Protein AF-A0A0R0LZE2-F1 (afdb_monomer)

Foldseek 3Di:
DDPPPQDQWKAAQFQQATDGDDPCVVDPCPPAADPVLGPFPRIGPAFAAKDAAPDDDDPVCVQSVNDDGHMGTQADPDDGDPVSVVSSVVVVDDGDGRHDRDDD

Nearest PDB structures (foldseek):
  7xn7-assembly1_V  TM=7.816E-01  e=4.564E-05  Komagataella phaffii
  6ir9-assembly1_V  TM=7.501E-01  e=5.217E-05  Komagataella phaffii GS115
  8jh2-assembly1_V  TM=7.516E-01  e=1.521E-04  Komagataella phaffii
  6gml-assembly1_Y  TM=7.163E-01  e=1.521E-04  Homo sapiens
  6ted-assembly1_Y  TM=7.382E-01  e=2.271E-04  Homo sapiens

Secondary structure (DSSP, 8-state):
-------SEEEETTT-BEEE--GGGGSS------SSSTT---EES-EE--EEESSSS-HHHHHTT--SSEEE-SEE-S---HHHHHHHHHTT------SS----

Solvent-accessible surface area (backbone atoms only — not comparable to full-atom values): 6528 Å² total; per-residue (Å²): 133,81,84,78,75,76,68,66,42,30,28,30,51,74,74,25,43,49,41,72,68,52,79,51,75,78,45,102,60,70,81,75,38,36,95,84,50,72,76,29,73,43,62,33,76,49,61,43,68,78,44,77,36,87,68,87,88,52,68,67,37,61,76,67,72,50,91,67,74,46,44,29,42,66,26,36,60,80,76,58,51,69,68,46,50,49,53,42,40,76,72,71,47,80,88,54,85,34,66,54,75,89,78,133

Mean predicted aligned error: 6.23 Å

Structure (mmCIF, N/CA/C/O backbone):
data_AF-A0A0R0LZE2-F1
#
_entry.id   AF-A0A0R0LZE2-F1
#
loop_
_atom_site.group_PDB
_atom_site.id
_atom_site.type_symbol
_atom_site.label_atom_id
_atom_site.label_alt_id
_atom_site.label_comp_id
_atom_site.label_asym_id
_atom_site.label_entity_id
_atom_site.label_seq_id
_atom_site.pdbx_PDB_ins_code
_atom_site.Cartn_x
_atom_site.Cartn_y
_atom_site.Cartn_z
_atom_site.occupancy
_atom_site.B_iso_or_equiv
_atom_site.auth_seq_id
_atom_site.auth_comp_id
_atom_site.auth_asym_id
_atom_site.auth_atom_id
_atom_site.pdbx_PDB_model_num
ATOM 1 N N . MET A 1 1 ? 9.628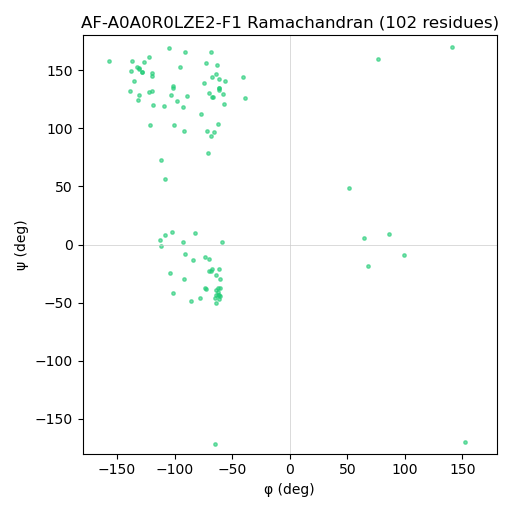 -17.037 -24.204 1.00 37.97 1 MET A N 1
ATOM 2 C CA . MET A 1 1 ? 9.085 -15.682 -23.967 1.00 37.97 1 MET A CA 1
ATOM 3 C C . MET A 1 1 ? 7.934 -15.820 -22.986 1.00 37.97 1 MET A C 1
ATOM 5 O O . MET A 1 1 ? 6.929 -16.413 -23.356 1.00 37.97 1 MET A O 1
ATOM 9 N N . SER A 1 2 ? 8.098 -15.416 -21.721 1.00 43.84 2 SER A N 1
ATOM 10 C CA . SER A 1 2 ? 6.969 -15.453 -20.786 1.00 43.84 2 SER A CA 1
ATOM 11 C C . SER A 1 2 ? 5.970 -14.372 -21.198 1.00 43.84 2 SER A C 1
ATOM 13 O O . SER A 1 2 ? 6.345 -13.232 -21.470 1.00 43.84 2 SER A O 1
ATOM 15 N N . ASN A 1 3 ? 4.696 -14.742 -21.309 1.00 43.78 3 ASN A N 1
ATOM 16 C CA . ASN A 1 3 ? 3.620 -13.777 -21.485 1.00 43.78 3 ASN A CA 1
ATOM 17 C C . ASN A 1 3 ? 3.548 -12.937 -20.206 1.00 43.78 3 ASN A C 1
ATOM 19 O O . ASN A 1 3 ? 2.963 -13.367 -19.212 1.00 43.78 3 ASN A O 1
ATOM 23 N N . ILE A 1 4 ? 4.170 -11.756 -2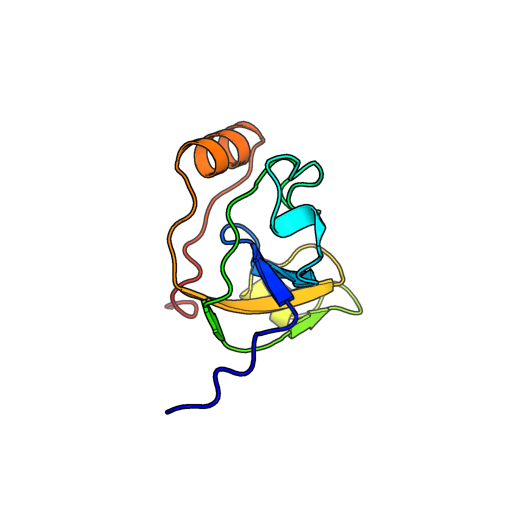0.208 1.00 55.44 4 ILE A N 1
ATOM 24 C CA . ILE A 1 4 ? 3.995 -10.779 -19.135 1.00 55.44 4 ILE A CA 1
ATOM 25 C C . ILE A 1 4 ? 2.559 -10.275 -19.254 1.00 55.44 4 ILE A C 1
ATOM 27 O O . ILE A 1 4 ? 2.256 -9.358 -20.018 1.00 55.44 4 ILE A O 1
ATOM 31 N N . VAL A 1 5 ? 1.650 -10.903 -18.512 1.00 56.03 5 VAL A N 1
ATOM 32 C CA . VAL A 1 5 ? 0.319 -10.351 -18.284 1.00 56.03 5 VAL A CA 1
ATOM 33 C C . VAL A 1 5 ? 0.533 -9.036 -17.544 1.00 56.03 5 VAL A C 1
ATOM 35 O O . VAL A 1 5 ? 0.864 -9.027 -16.357 1.00 56.03 5 VAL A O 1
ATOM 38 N N . LYS A 1 6 ? 0.401 -7.910 -18.256 1.00 61.38 6 LYS A N 1
ATOM 39 C CA . LYS A 1 6 ? 0.468 -6.584 -17.638 1.00 61.38 6 LYS A CA 1
ATOM 40 C C . LYS A 1 6 ? -0.598 -6.522 -16.551 1.00 61.38 6 LYS A C 1
ATOM 42 O O . LYS A 1 6 ? -1.786 -6.711 -16.828 1.00 61.38 6 LYS A O 1
ATOM 47 N N . LYS A 1 7 ? -0.181 -6.284 -15.306 1.00 69.81 7 LYS A N 1
ATOM 48 C CA . LYS A 1 7 ? -1.135 -6.096 -14.216 1.00 69.81 7 LYS A CA 1
ATOM 49 C C . LYS A 1 7 ? -1.995 -4.876 -14.519 1.00 69.81 7 LYS A C 1
ATOM 51 O O . LYS A 1 7 ? -1.483 -3.835 -14.908 1.00 69.81 7 LYS A O 1
ATOM 56 N N . LYS A 1 8 ? -3.307 -5.007 -14.322 1.00 85.94 8 LYS A N 1
ATOM 57 C CA . LYS A 1 8 ? -4.269 -3.911 -14.531 1.00 85.94 8 LYS A CA 1
ATOM 58 C C . LYS A 1 8 ? -4.211 -2.844 -13.434 1.00 85.94 8 LYS A C 1
ATOM 60 O O . LYS A 1 8 ? -4.820 -1.794 -13.586 1.00 85.94 8 LYS A O 1
ATOM 65 N N . PHE A 1 9 ? -3.496 -3.121 -12.346 1.00 92.00 9 PHE A N 1
ATOM 66 C CA . PHE A 1 9 ? -3.391 -2.258 -11.177 1.00 92.00 9 PHE A CA 1
ATOM 67 C C . PHE A 1 9 ? -1.937 -2.117 -10.745 1.00 92.00 9 PHE A C 1
ATOM 69 O O . PHE A 1 9 ? -1.152 -3.055 -10.925 1.00 92.00 9 PHE A O 1
ATOM 76 N N . LYS A 1 10 ? -1.628 -0.991 -10.106 1.00 92.94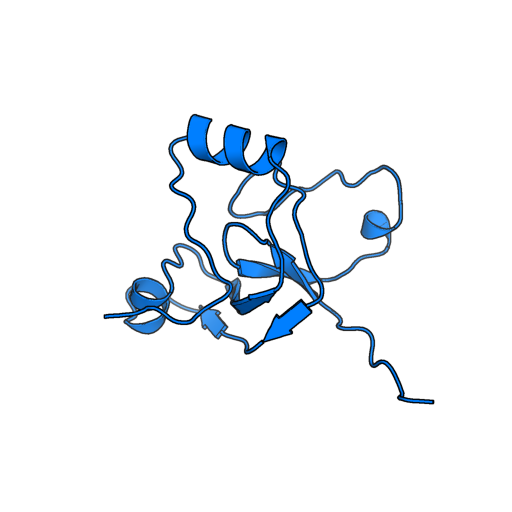 10 LYS A N 1
ATOM 77 C CA . LYS A 1 10 ? -0.392 -0.730 -9.364 1.00 92.94 10 LYS A CA 1
ATOM 78 C C . LYS A 1 10 ? -0.712 -0.426 -7.902 1.00 92.94 10 LYS A C 1
ATOM 80 O O . LYS A 1 10 ? -1.780 0.109 -7.608 1.00 92.94 10 LYS A O 1
ATOM 85 N N . ALA A 1 11 ? 0.189 -0.801 -7.002 1.00 95.00 11 ALA A N 1
ATOM 86 C CA . ALA A 1 11 ? 0.041 -0.642 -5.561 1.00 95.00 11 ALA A CA 1
ATOM 87 C C . ALA A 1 11 ? 0.847 0.564 -5.070 1.00 95.00 11 ALA A C 1
ATOM 89 O O . ALA A 1 11 ? 2.001 0.720 -5.465 1.00 95.00 11 ALA A O 1
ATOM 90 N N . CYS A 1 12 ? 0.253 1.403 -4.220 1.00 95.25 12 CYS A N 1
ATOM 91 C CA . CYS A 1 12 ? 0.970 2.467 -3.515 1.00 95.25 12 CYS A CA 1
ATOM 92 C C . CYS A 1 12 ? 1.960 1.843 -2.530 1.00 95.25 12 CYS A C 1
ATOM 94 O O . CYS A 1 12 ? 1.550 1.037 -1.693 1.00 95.25 12 CYS A O 1
ATOM 96 N N . MET A 1 13 ? 3.230 2.237 -2.593 1.00 95.75 13 MET A N 1
ATOM 97 C CA . MET A 1 13 ? 4.265 1.666 -1.728 1.00 95.75 13 MET A CA 1
ATOM 98 C C . MET A 1 13 ? 4.090 2.039 -0.247 1.00 95.75 13 MET A C 1
ATOM 100 O O . MET A 1 13 ? 4.505 1.279 0.619 1.00 95.75 13 MET A O 1
ATOM 104 N N . ILE A 1 14 ? 3.386 3.137 0.058 1.00 94.94 14 ILE A N 1
ATOM 105 C CA . ILE A 1 14 ? 3.159 3.602 1.437 1.00 94.94 14 ILE A CA 1
ATOM 106 C C . ILE A 1 14 ? 1.938 2.941 2.094 1.00 94.94 14 ILE A C 1
ATOM 108 O O . ILE A 1 14 ? 2.030 2.431 3.211 1.00 94.94 14 ILE A O 1
ATOM 112 N N . CYS A 1 15 ? 0.777 2.907 1.428 1.00 94.44 15 CYS A N 1
ATOM 113 C CA . CYS A 1 15 ? -0.471 2.407 2.040 1.00 94.44 15 CYS A CA 1
ATOM 114 C C . CYS A 1 15 ? -1.018 1.103 1.461 1.00 94.44 15 CYS A C 1
ATOM 116 O O . CYS A 1 15 ? -2.061 0.632 1.907 1.00 94.44 15 CYS A O 1
ATOM 118 N N . SER A 1 16 ? -0.369 0.530 0.451 1.00 95.81 16 SER A N 1
ATOM 119 C CA . SER A 1 16 ? -0.805 -0.652 -0.301 1.00 95.81 16 SER A CA 1
ATOM 120 C C . SER A 1 16 ? -2.075 -0.569 -1.137 1.00 95.81 16 SER A C 1
ATOM 122 O O . SER A 1 16 ? -2.461 -1.572 -1.740 1.00 95.81 16 SER A O 1
ATOM 124 N N . ALA A 1 17 ? -2.696 0.606 -1.245 1.00 95.25 17 ALA A N 1
ATOM 125 C CA . ALA A 1 17 ? -3.876 0.785 -2.083 1.00 95.25 17 ALA A CA 1
ATOM 126 C C . ALA A 1 17 ? -3.569 0.486 -3.555 1.00 95.25 17 ALA A C 1
ATOM 128 O O . ALA A 1 17 ? -2.582 0.974 -4.112 1.00 95.25 17 ALA A O 1
ATOM 129 N N . LEU A 1 18 ? -4.439 -0.300 -4.183 1.00 93.88 18 LEU A N 1
ATOM 130 C CA . LEU A 1 18 ? -4.390 -0.622 -5.599 1.00 93.88 18 LEU A CA 1
ATOM 131 C C . LEU A 1 18 ? -5.183 0.416 -6.390 1.00 93.88 18 LEU A C 1
ATOM 133 O O . LEU A 1 18 ? -6.367 0.629 -6.131 1.00 93.88 18 LEU A O 1
ATOM 137 N N . ARG A 1 19 ? -4.549 0.998 -7.410 1.00 89.50 19 ARG A N 1
ATOM 138 C CA . ARG A 1 19 ? -5.226 1.835 -8.407 1.00 89.50 19 ARG A CA 1
ATOM 139 C C . ARG A 1 19 ? -5.068 1.262 -9.811 1.00 89.50 19 ARG A C 1
ATOM 141 O O . ARG A 1 19 ? -4.021 0.668 -10.092 1.00 89.50 19 ARG A O 1
ATOM 148 N N . PRO A 1 20 ? -6.084 1.390 -10.684 1.00 89.62 20 PRO A N 1
ATOM 149 C CA . PRO A 1 20 ? -5.956 0.990 -12.077 1.00 89.62 20 PRO A CA 1
ATOM 150 C C . PRO A 1 20 ? -4.776 1.706 -12.727 1.00 89.62 20 PRO A C 1
ATOM 152 O O . PRO A 1 20 ? -4.556 2.887 -12.467 1.00 89.62 20 PRO A O 1
ATOM 155 N N . ILE A 1 21 ? -4.035 0.991 -13.569 1.00 87.44 21 ILE A N 1
ATOM 156 C CA . ILE A 1 21 ? -3.036 1.625 -14.426 1.00 87.44 21 ILE A CA 1
ATOM 157 C C . ILE A 1 21 ? -3.791 2.285 -15.578 1.00 87.44 21 ILE A C 1
ATOM 159 O O . ILE A 1 21 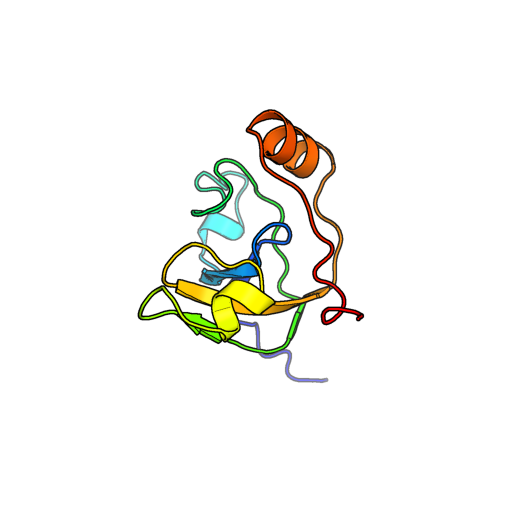? -4.401 1.592 -16.399 1.00 87.44 21 ILE A O 1
ATOM 163 N N . THR A 1 22 ? -3.792 3.611 -15.622 1.00 80.81 22 THR A N 1
ATOM 164 C CA . THR A 1 22 ? -4.474 4.403 -16.655 1.00 80.81 22 THR A CA 1
ATOM 165 C C . THR A 1 22 ? -3.469 4.981 -17.651 1.00 80.81 22 THR A C 1
ATOM 167 O O . THR A 1 22 ? -2.261 4.940 -17.442 1.00 80.81 22 THR A O 1
ATOM 170 N N . ARG A 1 23 ? -3.948 5.534 -18.774 1.00 62.25 23 ARG A N 1
ATOM 171 C CA . ARG A 1 23 ? -3.063 6.161 -19.778 1.00 62.25 23 ARG A CA 1
ATOM 172 C C . ARG A 1 23 ? -2.320 7.393 -19.242 1.00 62.25 23 ARG A C 1
ATOM 174 O O . ARG A 1 23 ? -1.226 7.680 -19.716 1.00 62.25 23 ARG A O 1
ATOM 181 N N . SER A 1 24 ? -2.874 8.085 -18.245 1.00 58.69 24 SER A N 1
ATOM 182 C CA . SER A 1 24 ? -2.213 9.224 -17.593 1.00 58.69 24 SER A CA 1
ATOM 183 C C . SER A 1 24 ? -0.971 8.813 -16.798 1.00 58.69 24 SER A C 1
ATOM 185 O O . SER A 1 24 ? -0.076 9.628 -16.616 1.00 58.69 24 SER A O 1
ATOM 187 N N . ASP A 1 25 ? -0.853 7.534 -16.420 1.00 65.31 25 ASP A N 1
ATOM 188 C CA . ASP A 1 25 ? 0.333 7.006 -15.734 1.00 65.31 25 ASP A CA 1
ATOM 189 C C . ASP A 1 25 ? 1.579 6.922 -16.627 1.00 65.31 25 ASP A C 1
ATOM 191 O O . ASP A 1 25 ? 2.670 6.674 -16.120 1.00 65.31 25 ASP A O 1
ATOM 195 N N . SER A 1 26 ? 1.415 7.076 -17.946 1.00 56.66 26 SER A N 1
ATOM 196 C CA . SER A 1 26 ? 2.496 7.045 -18.942 1.00 56.66 26 SER A CA 1
ATOM 197 C C . SER A 1 26 ? 2.929 8.428 -19.442 1.00 56.66 26 SER A C 1
ATOM 199 O O . SER A 1 26 ? 3.664 8.513 -20.420 1.00 56.66 26 SER A O 1
ATOM 201 N N . SER A 1 27 ? 2.472 9.504 -18.797 1.00 48.06 27 SER A N 1
ATOM 202 C CA . SER A 1 27 ? 2.805 10.888 -19.154 1.00 48.06 27 SER A CA 1
ATOM 203 C C . SER A 1 27 ? 3.350 11.658 -17.954 1.00 48.06 27 SER A C 1
ATOM 205 O O . SER A 1 27 ? 2.985 11.342 -16.825 1.00 48.06 27 SER A O 1
ATOM 207 N N . ASP A 1 28 ? 4.105 12.731 -18.208 1.00 50.97 28 ASP A N 1
ATOM 208 C CA . ASP A 1 28 ? 4.609 13.707 -17.218 1.00 50.97 28 ASP A CA 1
ATOM 209 C C . ASP A 1 28 ? 3.501 14.418 -16.396 1.00 50.97 28 ASP A C 1
ATOM 211 O O . ASP A 1 28 ? 3.777 15.263 -15.551 1.00 50.97 28 ASP A O 1
ATOM 215 N N . TYR A 1 29 ? 2.232 14.054 -16.614 1.00 46.88 29 TYR A N 1
ATOM 216 C CA . TYR A 1 29 ? 1.038 14.518 -15.911 1.00 46.88 29 TYR A CA 1
ATOM 217 C C . TYR A 1 29 ? 0.456 13.421 -14.995 1.00 46.88 29 TYR A C 1
ATOM 219 O O . TYR A 1 29 ? -0.717 13.056 -15.107 1.00 46.88 29 TYR A O 1
ATOM 227 N N . ASN A 1 30 ? 1.253 12.879 -14.065 1.00 55.19 30 ASN A N 1
ATOM 228 C CA . ASN A 1 30 ? 0.706 12.149 -12.910 1.00 55.19 30 ASN A CA 1
ATOM 229 C C . ASN A 1 30 ? 0.042 13.165 -11.962 1.00 55.19 30 ASN A C 1
ATOM 231 O O . ASN A 1 30 ? 0.629 13.599 -10.978 1.00 55.19 30 ASN A O 1
ATOM 235 N N . THR A 1 31 ? -1.172 13.605 -12.289 1.00 58.00 31 THR A N 1
ATOM 236 C CA . THR A 1 31 ? -1.867 14.668 -11.542 1.00 58.00 31 THR A CA 1
ATOM 237 C C . THR A 1 31 ? -2.626 14.174 -10.313 1.00 58.00 31 THR 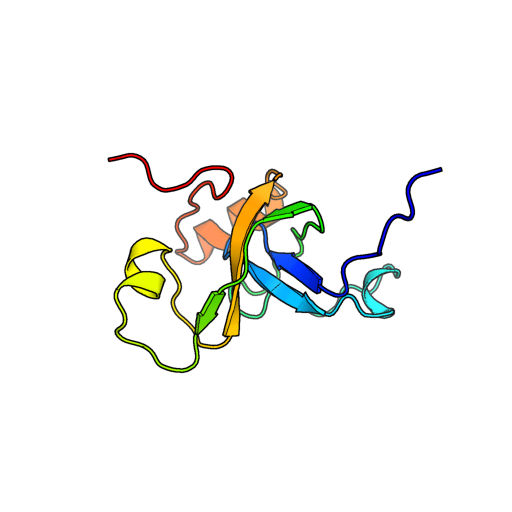A C 1
ATOM 239 O O . THR A 1 31 ? -3.018 14.986 -9.483 1.00 58.00 31 THR A O 1
ATOM 242 N N . GLU A 1 32 ? -2.835 12.863 -10.163 1.00 72.62 32 GLU A N 1
ATOM 243 C CA . GLU A 1 32 ? -3.520 12.293 -9.000 1.00 72.62 32 GLU A CA 1
ATOM 244 C C . GLU A 1 32 ? -2.615 11.292 -8.277 1.00 72.62 32 GLU A C 1
ATOM 246 O O . GLU A 1 32 ? -2.425 10.151 -8.715 1.00 72.62 32 GLU A O 1
ATOM 251 N N . GLY A 1 33 ? -2.056 11.742 -7.150 1.00 81.81 33 GLY A N 1
ATOM 252 C CA . GLY A 1 33 ? -1.345 10.892 -6.200 1.00 81.81 33 GLY A CA 1
ATOM 253 C C . GLY A 1 33 ? -2.266 9.862 -5.536 1.00 81.81 33 GLY A C 1
ATOM 254 O O . GLY A 1 33 ? -3.432 9.674 -5.893 1.00 81.81 33 GLY A O 1
ATOM 255 N N . CYS A 1 34 ? -1.754 9.151 -4.537 1.00 89.00 34 CYS A N 1
ATOM 256 C CA . CYS A 1 34 ? -2.541 8.143 -3.834 1.00 89.00 34 CYS A CA 1
ATOM 257 C C . CYS A 1 34 ? -3.786 8.734 -3.139 1.00 89.00 34 CYS A C 1
ATOM 259 O O . CYS A 1 34 ? -3.702 9.707 -2.395 1.00 89.00 34 CYS A O 1
ATOM 261 N N . SER A 1 35 ? -4.941 8.071 -3.278 1.00 84.81 35 SER A N 1
ATOM 262 C CA . SER A 1 35 ? -6.196 8.452 -2.601 1.00 84.81 35 SER A CA 1
ATOM 263 C C . SER A 1 35 ? -6.113 8.416 -1.067 1.00 84.81 35 SER A C 1
ATOM 265 O O . SER A 1 35 ? -6.931 9.018 -0.363 1.00 84.81 35 SER A O 1
ATOM 267 N N . ASN A 1 36 ? -5.150 7.665 -0.532 1.00 88.31 36 ASN A N 1
ATOM 268 C CA . ASN A 1 36 ? -4.942 7.516 0.904 1.00 88.31 36 ASN A CA 1
ATOM 269 C C . ASN A 1 36 ? -3.788 8.389 1.397 1.00 88.31 36 ASN A C 1
ATOM 271 O O . ASN A 1 36 ? -3.943 9.036 2.427 1.00 88.31 36 ASN A O 1
ATOM 275 N N . CYS A 1 37 ? -2.695 8.451 0.636 1.00 88.12 37 CYS A N 1
ATOM 276 C CA . CYS A 1 37 ? -1.487 9.212 0.944 1.00 88.12 37 CYS A CA 1
ATOM 277 C C . CYS A 1 37 ? -1.363 10.357 -0.063 1.00 88.12 37 CYS A C 1
ATOM 279 O O . CYS A 1 37 ? -0.597 10.243 -1.004 1.00 88.12 37 CYS A O 1
ATOM 281 N N . LYS A 1 38 ? -2.204 11.386 0.044 1.00 79.81 38 LYS A N 1
ATOM 282 C CA . LYS A 1 38 ? -2.283 12.508 -0.915 1.00 79.81 38 LYS A CA 1
ATOM 283 C C . LYS A 1 38 ? -0.890 12.963 -1.397 1.00 79.81 38 LYS A C 1
ATOM 285 O O . LYS A 1 38 ? 0.047 12.927 -0.613 1.00 79.81 38 LYS A O 1
ATOM 290 N N . SER A 1 39 ? -0.786 13.358 -2.667 1.00 80.25 39 SER A N 1
ATOM 291 C CA . SER A 1 39 ? 0.465 13.739 -3.360 1.00 80.25 39 SER A CA 1
ATOM 292 C C . SER A 1 39 ? 1.486 12.620 -3.616 1.00 80.25 39 SER A C 1
ATOM 294 O O . SER A 1 39 ? 2.276 12.761 -4.539 1.00 80.25 39 SER A O 1
ATOM 296 N N . VAL A 1 40 ? 1.418 11.481 -2.914 1.00 85.06 40 VAL A N 1
ATOM 297 C CA . VAL A 1 40 ? 2.382 10.378 -3.086 1.00 85.06 40 VAL A CA 1
ATOM 298 C C . VAL A 1 40 ? 2.240 9.719 -4.454 1.00 85.06 40 VAL A C 1
ATOM 300 O O . VAL A 1 40 ? 1.156 9.226 -4.808 1.00 85.06 40 VAL A O 1
ATOM 303 N N . ASN A 1 41 ? 3.356 9.632 -5.179 1.00 89.62 41 ASN A N 1
ATOM 304 C CA . ASN A 1 41 ? 3.453 9.049 -6.519 1.00 89.62 41 ASN A CA 1
ATOM 305 C C . ASN A 1 41 ? 4.270 7.745 -6.588 1.00 89.62 41 ASN A C 1
ATOM 307 O O . ASN A 1 41 ? 4.375 7.131 -7.653 1.00 89.62 41 ASN A O 1
ATOM 311 N N . SER A 1 42 ? 4.730 7.246 -5.445 1.00 92.69 42 SER A N 1
ATOM 312 C CA . SER A 1 42 ? 5.422 5.970 -5.286 1.00 92.69 42 SER A CA 1
ATOM 313 C C . SER A 1 42 ? 4.463 4.790 -5.463 1.00 92.69 42 SER A C 1
ATOM 315 O O . SER A 1 42 ? 3.744 4.374 -4.542 1.00 92.69 42 SER A O 1
ATOM 317 N N . PHE A 1 43 ? 4.450 4.221 -6.671 1.00 93.12 43 PHE A N 1
ATOM 318 C CA . PHE A 1 43 ? 3.643 3.055 -7.033 1.00 93.12 43 PHE A CA 1
ATOM 319 C C . PHE A 1 43 ? 4.482 1.951 -7.686 1.00 93.12 43 PHE A C 1
ATOM 321 O O . PHE A 1 43 ? 5.393 2.218 -8.461 1.00 93.12 43 PHE A O 1
ATOM 328 N N . THR A 1 44 ? 4.098 0.690 -7.475 1.00 92.81 44 THR A N 1
ATOM 329 C CA . THR A 1 44 ? 4.728 -0.477 -8.117 1.00 92.81 44 THR A CA 1
ATOM 330 C C . THR A 1 44 ? 3.714 -1.428 -8.736 1.00 92.81 44 THR A C 1
ATOM 332 O O . THR A 1 44 ? 2.581 -1.573 -8.272 1.00 92.81 44 THR A O 1
ATOM 335 N N . THR A 1 45 ? 4.129 -2.137 -9.784 1.00 94.31 45 THR A N 1
ATOM 336 C CA . THR A 1 45 ? 3.380 -3.288 -10.317 1.00 94.31 45 THR A CA 1
ATOM 337 C C . THR A 1 45 ? 3.814 -4.615 -9.673 1.00 94.31 45 THR A C 1
ATOM 339 O O . THR A 1 45 ? 3.143 -5.641 -9.833 1.00 94.31 45 THR A O 1
ATOM 342 N N . HIS A 1 46 ? 4.880 -4.599 -8.870 1.00 94.19 46 HIS A N 1
ATOM 343 C CA . HIS A 1 46 ? 5.419 -5.743 -8.141 1.00 94.19 46 HIS A CA 1
ATOM 344 C C . HIS A 1 46 ? 4.790 -5.812 -6.746 1.00 94.19 46 HIS A C 1
ATOM 346 O O . HIS A 1 46 ? 5.140 -5.087 -5.825 1.00 94.19 46 HIS A O 1
ATOM 352 N N . TYR A 1 47 ? 3.772 -6.656 -6.623 1.00 94.94 47 TYR A N 1
ATOM 353 C CA . TYR A 1 47 ? 2.988 -6.823 -5.401 1.00 94.94 47 TYR A CA 1
ATOM 354 C C . TYR A 1 47 ? 2.324 -8.203 -5.400 1.00 94.94 47 TYR A C 1
ATOM 356 O O . TYR A 1 47 ? 2.155 -8.809 -6.470 1.00 94.94 47 TYR A O 1
ATOM 364 N N . LYS A 1 48 ? 1.954 -8.720 -4.228 1.00 93.94 48 LYS A N 1
ATOM 365 C CA . LYS A 1 48 ? 1.388 -10.071 -4.076 1.00 93.94 48 LYS A CA 1
ATOM 366 C C . LYS A 1 48 ? 0.172 -10.062 -3.157 1.00 93.94 48 LYS A C 1
ATOM 368 O O . LYS A 1 48 ? 0.170 -9.411 -2.117 1.00 93.94 48 LYS A O 1
ATOM 373 N N . GLY A 1 49 ? -0.825 -10.861 -3.533 1.00 92.62 49 GLY A N 1
ATOM 374 C CA . GLY A 1 49 ? -2.103 -10.943 -2.830 1.00 92.62 49 GLY A CA 1
ATOM 375 C C . GLY A 1 49 ? -3.018 -9.756 -3.126 1.00 92.62 49 GLY A C 1
ATOM 376 O O . GLY A 1 49 ? -2.577 -8.710 -3.597 1.00 92.62 49 GLY A O 1
ATOM 377 N N . LEU A 1 50 ? -4.312 -9.945 -2.879 1.00 94.25 50 LEU A N 1
ATOM 378 C CA . LEU A 1 50 ? -5.326 -8.912 -3.039 1.00 94.25 50 LEU A CA 1
ATOM 379 C C . LEU A 1 50 ? -6.294 -8.987 -1.864 1.00 94.25 50 LEU A C 1
ATOM 381 O O . LEU A 1 50 ? -6.779 -10.063 -1.519 1.00 94.25 50 LEU A O 1
ATOM 385 N N . ILE A 1 51 ? -6.571 -7.833 -1.270 1.00 94.56 51 ILE A N 1
ATOM 386 C CA . ILE A 1 51 ? -7.555 -7.649 -0.210 1.00 94.56 51 ILE A CA 1
ATOM 387 C C . ILE A 1 51 ? -8.594 -6.657 -0.720 1.00 94.56 51 ILE A C 1
ATOM 389 O O . ILE A 1 51 ? -8.246 -5.598 -1.241 1.00 94.56 51 ILE A O 1
ATOM 393 N N . SER A 1 52 ? -9.871 -6.988 -0.554 1.00 95.25 52 SER A N 1
ATOM 394 C CA . SER A 1 52 ? -10.968 -6.043 -0.746 1.00 95.25 52 SER A CA 1
ATOM 395 C C . SER A 1 52 ? -11.577 -5.705 0.609 1.00 95.25 52 SER A C 1
ATOM 397 O O . SER A 1 52 ? -12.064 -6.591 1.309 1.00 95.25 52 SER A O 1
ATOM 399 N N . ILE A 1 53 ? -11.533 -4.425 0.974 1.00 94.44 53 ILE A N 1
ATOM 400 C CA . ILE A 1 53 ? -12.169 -3.890 2.177 1.00 94.44 53 ILE A CA 1
ATOM 401 C C . ILE A 1 53 ? -13.480 -3.230 1.756 1.00 94.44 53 ILE A C 1
ATOM 403 O O . ILE A 1 53 ? -13.487 -2.131 1.198 1.00 94.44 53 ILE A O 1
ATOM 407 N N . SER A 1 54 ? -14.594 -3.916 2.004 1.00 93.00 54 SER A N 1
ATOM 408 C CA . SER A 1 54 ? -15.946 -3.406 1.742 1.00 93.00 54 SER A CA 1
ATOM 409 C C . SER A 1 54 ? -16.556 -2.703 2.959 1.00 93.00 54 SER A C 1
ATOM 411 O O . SER A 1 54 ? -17.328 -1.754 2.801 1.00 93.00 54 SER A O 1
ATOM 413 N N . ASN A 1 55 ? -16.169 -3.118 4.167 1.00 88.69 55 ASN A N 1
ATOM 414 C CA . ASN A 1 55 ? -16.604 -2.576 5.453 1.00 88.69 55 ASN A CA 1
ATOM 415 C C . ASN A 1 55 ? -15.413 -2.465 6.407 1.00 88.69 55 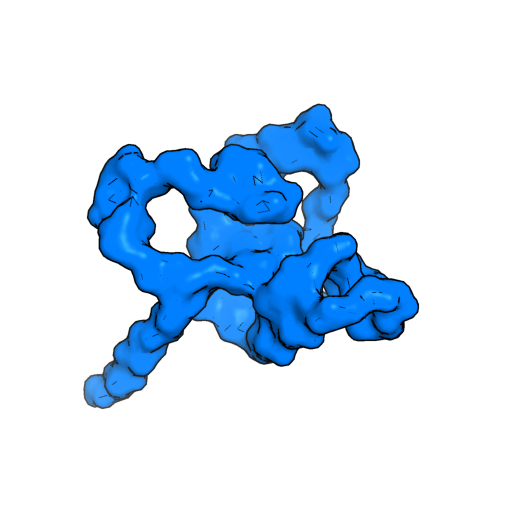ASN A C 1
ATOM 417 O O . ASN A 1 55 ? -14.488 -3.259 6.300 1.00 88.69 55 ASN A O 1
ATOM 421 N N . SER A 1 56 ? -15.465 -1.484 7.309 1.00 84.81 56 SER A N 1
ATOM 422 C CA . SER A 1 56 ? -14.455 -1.247 8.341 1.00 84.81 56 SER A CA 1
ATOM 423 C C . SER A 1 56 ? -14.784 -1.989 9.645 1.00 84.81 56 SER A C 1
ATOM 425 O O . SER A 1 56 ? -15.917 -2.413 9.874 1.00 84.81 56 SER A O 1
ATOM 427 N N . GLY A 1 57 ? -13.803 -2.090 10.534 1.00 84.88 57 GLY A N 1
ATOM 428 C CA . GLY A 1 57 ? -13.823 -2.755 11.834 1.00 84.88 57 GLY A CA 1
ATOM 429 C C . GLY A 1 57 ? -13.204 -4.160 11.864 1.00 84.88 57 GLY A C 1
ATOM 430 O O . GLY A 1 57 ? -13.031 -4.705 12.960 1.00 84.88 57 GLY A O 1
ATOM 431 N N . GLY A 1 58 ? -12.860 -4.746 10.714 1.00 89.56 58 GLY A N 1
ATOM 432 C CA . GLY A 1 58 ? -12.385 -6.124 10.594 1.00 89.56 58 GLY A CA 1
ATOM 433 C C . GLY A 1 58 ? -11.000 -6.382 11.196 1.00 89.56 58 GLY A C 1
ATOM 434 O O . GLY A 1 58 ? -10.221 -5.477 11.485 1.00 89.56 58 GLY A O 1
ATOM 435 N N . TRP A 1 59 ? -10.659 -7.659 11.379 1.00 92.25 59 TRP A N 1
ATOM 436 C CA . TRP A 1 59 ? -9.311 -8.038 11.819 1.00 92.25 59 TRP A CA 1
ATOM 437 C C . TRP A 1 59 ? -8.267 -7.871 10.704 1.00 92.25 59 TRP A C 1
ATOM 439 O O . TRP A 1 59 ? -7.164 -7.408 10.973 1.00 92.25 59 TRP A O 1
ATOM 449 N N . VAL A 1 60 ? -8.623 -8.181 9.449 1.00 92.06 60 VAL A N 1
ATOM 450 C CA . VAL A 1 60 ? -7.693 -8.130 8.302 1.00 92.06 60 VAL A CA 1
ATOM 451 C C . VAL A 1 60 ? -7.149 -6.719 8.072 1.00 92.06 60 VAL A C 1
ATOM 453 O O . VAL A 1 60 ? -5.946 -6.541 7.925 1.00 92.06 60 VAL A O 1
ATOM 456 N N . GLU A 1 61 ? -8.018 -5.711 8.076 1.00 92.06 61 GLU A N 1
ATOM 457 C CA . GLU A 1 61 ? -7.628 -4.303 7.940 1.00 92.06 61 GLU A CA 1
ATOM 458 C C . GLU A 1 61 ? -6.739 -3.831 9.097 1.00 92.06 61 GLU A C 1
ATOM 460 O O . GLU A 1 61 ? -5.735 -3.175 8.850 1.00 92.06 61 GLU A O 1
ATOM 465 N N . LYS A 1 62 ? -7.028 -4.232 10.344 1.00 90.69 62 LYS A N 1
ATOM 466 C CA . LYS A 1 62 ? -6.202 -3.884 11.510 1.00 90.69 62 LYS A CA 1
ATOM 467 C C . LYS A 1 62 ? -4.823 -4.522 11.405 1.00 90.69 62 LYS A C 1
ATOM 469 O O . LYS A 1 62 ? -3.819 -3.843 11.589 1.00 90.69 62 LYS A O 1
ATOM 474 N N . TRP A 1 63 ? -4.780 -5.804 11.047 1.00 90.81 63 TRP A N 1
ATOM 475 C CA . TRP A 1 63 ? -3.539 -6.547 10.840 1.00 90.81 63 TRP A CA 1
ATOM 476 C C . TRP A 1 63 ? -2.676 -5.934 9.730 1.00 90.81 63 TRP A C 1
ATOM 478 O O . TRP A 1 63 ? -1.456 -5.880 9.845 1.00 90.81 63 TRP A O 1
ATOM 488 N N . GLN A 1 64 ? -3.309 -5.433 8.669 1.00 92.38 64 GLN A N 1
ATOM 489 C CA . GLN A 1 64 ? -2.640 -4.827 7.515 1.00 92.38 64 GLN A CA 1
ATOM 490 C C . GLN A 1 64 ? -2.478 -3.298 7.613 1.00 92.38 64 GLN A C 1
ATOM 492 O O . GLN A 1 64 ? -1.954 -2.670 6.685 1.00 92.38 64 GLN A O 1
ATOM 497 N N . ARG A 1 65 ? -2.905 -2.692 8.733 1.00 92.12 65 ARG A N 1
ATOM 498 C CA . ARG A 1 65 ? -2.919 -1.236 8.962 1.00 92.12 65 ARG A CA 1
ATOM 499 C C . ARG A 1 65 ? -3.606 -0.482 7.810 1.00 92.12 65 ARG A C 1
ATOM 501 O O . ARG A 1 65 ? -3.041 0.444 7.230 1.00 92.12 65 ARG A O 1
ATOM 508 N N . LEU A 1 66 ? -4.795 -0.946 7.422 1.00 92.12 66 LEU A N 1
ATOM 509 C CA . LEU A 1 66 ? -5.623 -0.377 6.357 1.00 92.12 66 LEU A CA 1
ATOM 510 C C . LEU A 1 66 ? -6.768 0.424 6.976 1.00 92.12 66 LEU A C 1
ATOM 512 O O . LEU A 1 66 ? -7.505 -0.090 7.810 1.00 92.12 66 LEU A O 1
ATOM 516 N N . GLU A 1 67 ? -6.935 1.670 6.543 1.00 84.50 67 GLU A N 1
ATOM 517 C CA . GLU A 1 67 ? -7.883 2.597 7.181 1.00 84.50 67 GLU A CA 1
ATOM 518 C C . GLU A 1 67 ? -9.177 2.811 6.392 1.00 84.50 67 GLU A C 1
ATOM 520 O O . GLU A 1 67 ? -10.198 3.205 6.955 1.00 84.50 67 GLU A O 1
ATOM 525 N N . LYS A 1 68 ? -9.144 2.604 5.072 1.00 90.94 68 LYS A N 1
ATOM 526 C CA . LYS A 1 68 ? -10.239 2.976 4.169 1.00 90.94 68 LYS A CA 1
ATOM 527 C C . LYS A 1 68 ? -10.755 1.771 3.392 1.00 90.94 68 LYS A C 1
ATOM 529 O O . LYS A 1 68 ? -10.093 0.744 3.258 1.00 90.94 68 LYS A O 1
ATOM 534 N N . LYS A 1 69 ? -11.968 1.913 2.862 1.00 93.69 69 LYS A N 1
ATOM 535 C CA . LYS A 1 69 ? -12.538 0.954 1.912 1.00 93.69 69 LYS A CA 1
ATOM 536 C C . LYS A 1 69 ? -11.756 1.006 0.603 1.00 93.69 69 LYS A C 1
ATOM 538 O O . LYS A 1 69 ? -11.349 2.082 0.170 1.00 93.69 69 LYS A O 1
ATOM 543 N N . GLY A 1 70 ? -11.588 -0.141 -0.046 1.00 93.56 70 GLY A N 1
ATOM 544 C CA . GLY A 1 70 ? -10.868 -0.211 -1.313 1.00 93.56 70 GLY A CA 1
ATOM 545 C C . GLY A 1 70 ? -10.204 -1.554 -1.578 1.00 93.56 70 GLY A C 1
ATOM 546 O O . GLY A 1 70 ? -10.443 -2.545 -0.887 1.00 93.56 70 GLY A O 1
ATOM 547 N N . LEU A 1 71 ? -9.375 -1.568 -2.619 1.00 95.19 71 LEU A N 1
ATOM 548 C CA . LEU A 1 71 ? -8.535 -2.701 -2.985 1.00 95.19 71 LEU A CA 1
ATOM 549 C C . LEU A 1 71 ? -7.107 -2.450 -2.514 1.00 95.19 71 LEU A C 1
ATOM 551 O O . LEU A 1 71 ? -6.573 -1.361 -2.712 1.00 95.19 71 LEU A O 1
ATOM 555 N N . TYR A 1 72 ? -6.487 -3.468 -1.933 1.00 95.56 72 TYR A N 1
ATOM 556 C CA . TYR A 1 72 ? -5.149 -3.400 -1.357 1.00 95.56 72 TYR A CA 1
ATOM 557 C C . TYR A 1 72 ? -4.332 -4.635 -1.727 1.00 95.56 72 TYR A C 1
ATOM 559 O O . TYR A 1 72 ? -4.892 -5.689 -2.041 1.00 95.56 72 TYR A O 1
ATOM 567 N N . SER A 1 73 ? -3.010 -4.513 -1.675 1.00 95.62 73 SER A N 1
ATOM 568 C CA . SER A 1 73 ? -2.097 -5.656 -1.750 1.00 95.62 73 SER A CA 1
ATOM 569 C C . SER A 1 73 ? -1.692 -6.137 -0.356 1.00 95.62 73 SER A C 1
ATOM 571 O O . SER A 1 73 ? -1.650 -5.342 0.576 1.00 95.62 73 SER A O 1
ATOM 573 N N . ILE A 1 74 ? -1.356 -7.425 -0.221 1.00 95.00 74 ILE A N 1
ATOM 574 C CA . ILE A 1 74 ? -0.817 -7.985 1.032 1.00 95.00 74 ILE A CA 1
ATOM 575 C C . ILE A 1 74 ? 0.660 -7.615 1.179 1.00 95.00 74 ILE A C 1
ATOM 577 O O . ILE A 1 74 ? 1.088 -7.212 2.253 1.00 95.00 74 ILE A O 1
ATOM 581 N N . LEU A 1 75 ? 1.429 -7.775 0.098 1.00 95.38 75 LEU A N 1
ATOM 582 C CA . LEU A 1 75 ? 2.865 -7.496 0.055 1.00 95.38 75 LEU A CA 1
ATOM 583 C C . LEU A 1 75 ? 3.196 -6.587 -1.119 1.00 95.38 75 LEU A C 1
ATOM 585 O O . LEU A 1 75 ? 2.553 -6.673 -2.176 1.00 95.38 75 LEU A O 1
ATOM 589 N N . ILE A 1 76 ? 4.216 -5.756 -0.946 1.00 95.62 76 ILE A N 1
ATOM 590 C CA . ILE A 1 76 ? 4.703 -4.811 -1.947 1.00 95.62 76 ILE A CA 1
ATOM 591 C C . ILE A 1 76 ? 6.211 -4.924 -2.054 1.00 95.62 76 ILE A C 1
ATOM 593 O O . ILE A 1 76 ? 6.917 -4.742 -1.072 1.00 95.62 76 ILE A O 1
ATOM 597 N N . ASP A 1 77 ? 6.689 -5.182 -3.267 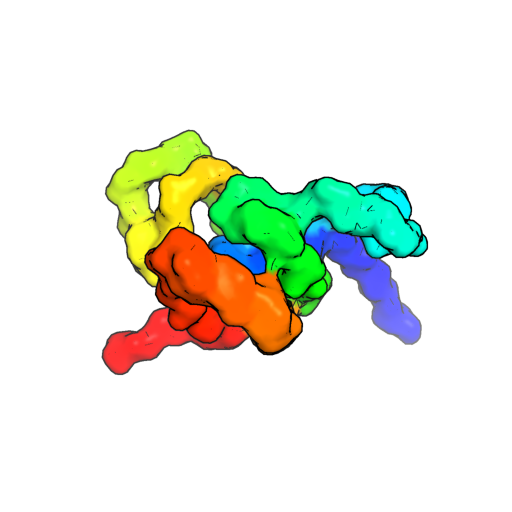1.00 94.19 77 ASP A N 1
ATOM 598 C CA . ASP A 1 77 ? 8.115 -5.197 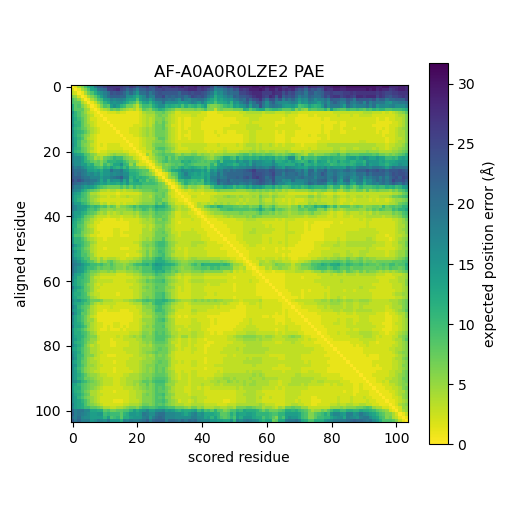-3.551 1.00 94.19 77 ASP A CA 1
ATOM 599 C C . ASP A 1 77 ? 8.529 -3.792 -4.029 1.00 94.19 77 ASP A C 1
ATOM 601 O O . ASP A 1 77 ? 8.039 -3.302 -5.056 1.00 94.19 77 ASP A O 1
ATOM 605 N N . GLY A 1 78 ? 9.425 -3.148 -3.282 1.00 91.94 78 GLY A N 1
ATOM 606 C CA . GLY A 1 78 ? 9.958 -1.819 -3.586 1.00 91.94 78 GLY A CA 1
ATOM 607 C C . GLY A 1 78 ? 10.125 -0.951 -2.341 1.00 91.94 78 GLY A C 1
ATOM 608 O O . GLY A 1 78 ? 9.659 -1.307 -1.262 1.00 91.94 78 GLY A O 1
ATOM 609 N N . VAL A 1 79 ? 10.789 0.187 -2.516 1.00 93.31 79 VAL A N 1
ATOM 610 C CA . VAL A 1 79 ? 10.958 1.228 -1.496 1.00 93.31 79 VAL A CA 1
ATOM 611 C C . VAL A 1 79 ? 10.379 2.516 -2.086 1.00 93.31 79 VAL A C 1
ATOM 613 O O . VAL A 1 79 ? 10.672 2.787 -3.252 1.00 93.31 79 VAL A O 1
ATOM 616 N N . PRO A 1 80 ? 9.525 3.255 -1.354 1.00 94.50 80 PRO A N 1
ATOM 617 C CA . PRO A 1 80 ? 9.009 4.536 -1.826 1.00 94.50 80 PRO A CA 1
ATOM 618 C C . PRO A 1 80 ? 10.137 5.554 -2.008 1.00 94.50 80 PRO A C 1
ATOM 620 O O . PRO A 1 80 ? 11.169 5.471 -1.339 1.00 94.50 80 PRO A O 1
ATOM 623 N N . ASP A 1 81 ? 9.910 6.519 -2.892 1.00 95.06 81 ASP A N 1
ATOM 624 C CA . ASP A 1 81 ? 10.806 7.655 -3.069 1.00 95.06 81 ASP A CA 1
ATOM 625 C C . ASP A 1 81 ? 10.897 8.458 -1.761 1.00 95.06 81 ASP A C 1
ATOM 627 O O . ASP A 1 81 ? 9.914 8.604 -1.028 1.00 95.06 81 ASP A O 1
ATOM 631 N N . GLU A 1 82 ? 12.090 8.967 -1.453 1.00 95.25 82 GLU A N 1
ATOM 632 C CA . GLU A 1 82 ? 12.368 9.636 -0.175 1.00 95.25 82 GLU A CA 1
ATOM 633 C C . GLU A 1 82 ? 11.510 10.896 0.019 1.00 95.25 82 GLU A C 1
ATOM 635 O O . GLU A 1 82 ? 11.008 11.137 1.114 1.00 95.25 82 GLU A O 1
ATOM 640 N N . ASP A 1 83 ? 11.264 11.657 -1.049 1.00 93.62 83 ASP A N 1
ATOM 641 C CA . ASP A 1 83 ? 10.421 12.857 -1.002 1.00 93.62 83 ASP A CA 1
ATOM 642 C C . ASP A 1 83 ? 8.962 12.522 -0.656 1.00 93.62 83 ASP A C 1
ATOM 644 O O . ASP A 1 83 ? 8.361 13.168 0.203 1.00 93.62 83 ASP A O 1
ATOM 648 N N . ASP A 1 84 ? 8.415 11.462 -1.259 1.00 94.06 84 ASP A N 1
ATOM 649 C CA . ASP A 1 84 ? 7.065 10.967 -0.970 1.00 94.06 84 ASP A CA 1
ATOM 650 C C . ASP A 1 84 ? 6.945 10.463 0.477 1.00 94.06 84 ASP A C 1
ATOM 652 O O . ASP A 1 84 ? 5.916 10.651 1.135 1.00 94.06 84 ASP A O 1
ATOM 656 N N . LEU A 1 85 ? 7.992 9.793 0.972 1.00 94.38 85 LEU A N 1
ATOM 657 C CA . LEU A 1 85 ? 8.072 9.319 2.350 1.00 94.38 85 LEU A CA 1
ATOM 658 C C . LEU A 1 85 ? 8.083 10.501 3.327 1.00 94.38 85 LEU A C 1
ATOM 660 O O . LEU A 1 85 ? 7.275 10.541 4.255 1.00 94.38 85 LEU A O 1
ATOM 664 N N . ASN A 1 86 ? 8.955 11.478 3.080 1.00 94.06 86 ASN A N 1
ATOM 665 C CA . ASN A 1 86 ? 9.098 12.675 3.898 1.00 94.06 86 ASN A CA 1
ATOM 666 C C . ASN A 1 86 ? 7.800 13.488 3.930 1.00 94.06 86 ASN A C 1
ATOM 668 O O . ASN A 1 86 ? 7.368 13.899 5.007 1.00 94.06 86 ASN A O 1
ATOM 672 N N . GLU A 1 87 ? 7.140 13.690 2.785 1.00 92.06 87 GLU A N 1
ATOM 673 C CA . GLU A 1 87 ? 5.841 14.370 2.734 1.00 92.06 87 GLU A CA 1
ATOM 674 C C . GLU A 1 87 ? 4.783 13.606 3.544 1.00 92.06 87 GLU A C 1
ATOM 676 O O . GLU A 1 87 ? 4.016 14.204 4.305 1.00 92.06 87 GLU A O 1
ATOM 681 N N . PHE A 1 88 ? 4.734 12.278 3.419 1.00 92.81 88 PHE A N 1
ATOM 682 C CA . PHE A 1 88 ? 3.783 11.460 4.166 1.00 92.81 88 PHE A CA 1
ATOM 683 C C . PHE A 1 88 ? 3.994 11.555 5.686 1.00 92.81 88 PHE A C 1
ATOM 685 O O . PHE A 1 88 ? 3.020 11.705 6.431 1.00 92.81 88 PHE A O 1
ATOM 692 N N . GLU A 1 89 ? 5.243 11.512 6.150 1.00 93.69 89 GLU A N 1
ATOM 693 C CA . GLU A 1 89 ? 5.578 11.600 7.577 1.00 93.69 89 GLU A CA 1
ATOM 694 C C . GLU A 1 89 ? 5.388 13.014 8.144 1.00 93.69 89 GLU A C 1
ATOM 696 O O . GLU A 1 89 ? 4.851 13.166 9.243 1.00 93.69 89 GLU A O 1
ATOM 701 N N . GLN A 1 90 ? 5.712 14.064 7.381 1.00 93.69 90 GLN A N 1
ATOM 702 C CA . GLN A 1 90 ? 5.432 15.457 7.765 1.00 93.69 90 GLN A CA 1
ATOM 703 C C . GLN A 1 90 ? 3.932 15.725 7.944 1.00 93.69 90 GLN A C 1
ATOM 705 O O . GLN A 1 90 ? 3.537 16.539 8.779 1.00 93.69 90 GLN A O 1
ATOM 710 N N . ASN A 1 91 ? 3.089 15.000 7.208 1.00 91.69 91 ASN A N 1
ATOM 711 C CA . ASN A 1 91 ? 1.635 15.038 7.352 1.00 91.69 91 ASN A CA 1
ATOM 712 C C . ASN A 1 91 ? 1.103 14.154 8.502 1.00 91.69 91 ASN A C 1
ATOM 714 O O . ASN A 1 91 ? -0.110 13.965 8.623 1.00 91.69 91 ASN A O 1
ATOM 718 N N . GLY A 1 92 ? 1.984 13.620 9.355 1.00 91.25 92 GLY A N 1
ATOM 719 C CA . GLY A 1 92 ? 1.636 12.827 10.536 1.00 91.25 92 GLY A CA 1
ATOM 720 C C . GLY A 1 92 ? 1.443 11.332 10.270 1.00 91.25 92 GLY A C 1
ATOM 721 O O . GLY A 1 92 ? 0.972 10.615 11.154 1.00 91.25 92 GLY A O 1
ATOM 722 N N . GLY A 1 93 ? 1.779 10.851 9.071 1.00 90.81 93 GLY A N 1
ATOM 723 C CA . GLY A 1 93 ? 1.812 9.426 8.763 1.00 90.81 93 GLY A CA 1
ATOM 724 C C . GLY A 1 93 ? 2.996 8.717 9.425 1.00 90.81 93 GLY A C 1
ATOM 725 O O . GLY A 1 93 ? 4.015 9.323 9.732 1.00 90.81 93 GLY A O 1
ATOM 726 N N . THR A 1 94 ? 2.883 7.406 9.633 1.00 91.88 94 THR A N 1
ATOM 727 C CA . THR A 1 94 ? 4.021 6.551 10.012 1.00 91.88 94 THR A CA 1
ATOM 728 C C . THR A 1 94 ? 4.220 5.512 8.926 1.00 91.88 94 THR A C 1
ATOM 730 O O . THR A 1 94 ? 3.296 4.744 8.629 1.00 91.88 94 THR A O 1
ATOM 733 N N . TYR A 1 95 ? 5.397 5.495 8.302 1.00 92.38 95 TYR A N 1
ATOM 734 C CA . TYR A 1 95 ? 5.696 4.493 7.292 1.00 92.38 95 TYR A CA 1
ATOM 735 C C . TYR A 1 95 ? 5.967 3.130 7.930 1.00 92.38 95 TYR A C 1
ATOM 737 O O . TYR A 1 95 ? 6.635 2.996 8.954 1.00 92.38 95 TYR A O 1
ATOM 745 N N . PHE A 1 96 ? 5.444 2.092 7.285 1.00 91.81 96 PHE A N 1
ATOM 746 C CA . PHE A 1 96 ? 5.721 0.711 7.634 1.00 91.81 96 PHE A CA 1
ATOM 747 C C . PHE A 1 96 ? 6.105 -0.033 6.367 1.00 91.81 96 PHE A C 1
ATOM 749 O O . PHE A 1 96 ? 5.345 -0.011 5.399 1.00 91.81 96 PHE A O 1
ATOM 756 N N . ASP A 1 97 ? 7.240 -0.729 6.403 1.00 92.69 97 ASP A N 1
ATOM 757 C CA . ASP A 1 97 ? 7.650 -1.590 5.299 1.00 92.69 97 ASP A CA 1
ATOM 758 C C . ASP A 1 97 ? 6.578 -2.659 5.027 1.00 92.69 97 ASP A C 1
ATOM 760 O O . ASP A 1 97 ? 6.094 -3.341 5.937 1.00 92.69 97 ASP A O 1
ATOM 764 N N . ARG A 1 98 ? 6.192 -2.772 3.753 1.00 93.38 98 ARG A N 1
ATOM 765 C CA . ARG A 1 98 ? 5.165 -3.689 3.244 1.00 93.38 98 ARG A CA 1
ATOM 766 C C . ARG A 1 98 ? 5.751 -4.844 2.430 1.00 93.38 98 ARG A C 1
ATOM 768 O O . ARG A 1 98 ? 4.992 -5.604 1.826 1.00 93.38 98 ARG A O 1
ATOM 775 N N . SER A 1 99 ? 7.074 -4.994 2.409 1.00 92.31 99 SER A N 1
ATOM 776 C CA . SER A 1 99 ? 7.776 -6.077 1.712 1.00 92.31 99 SER A CA 1
ATOM 777 C C . SER A 1 99 ? 7.575 -7.446 2.361 1.00 92.31 99 SER A C 1
ATOM 779 O O . SER A 1 99 ? 7.679 -8.482 1.701 1.00 92.31 99 SER A O 1
ATOM 781 N N . GLN A 1 100 ? 7.236 -7.471 3.651 1.00 86.19 100 GLN A N 1
ATOM 782 C CA . GLN A 1 100 ? 7.049 -8.694 4.423 1.00 86.19 100 GLN A CA 1
ATOM 783 C C . GLN A 1 100 ? 5.732 -8.670 5.189 1.00 86.19 100 GLN A C 1
ATOM 785 O O . GLN A 1 100 ? 5.228 -7.621 5.589 1.00 86.19 100 GLN A O 1
ATOM 790 N N . SER A 1 101 ? 5.176 -9.858 5.425 1.00 71.44 101 SER A N 1
ATOM 791 C CA . SER A 1 101 ? 4.082 -10.001 6.377 1.00 71.44 101 SER A CA 1
ATOM 792 C C . SER A 1 101 ? 4.582 -9.644 7.772 1.00 71.44 101 SER A C 1
ATOM 794 O O . SER A 1 101 ? 5.734 -9.936 8.098 1.00 71.44 101 SER A O 1
ATOM 796 N N . PHE A 1 102 ? 3.697 -9.070 8.590 1.00 68.06 102 PHE A N 1
ATOM 797 C CA . PHE A 1 102 ? 3.950 -8.763 9.996 1.00 68.06 102 PHE A CA 1
ATOM 798 C C . PHE A 1 102 ? 4.772 -9.867 10.683 1.00 68.06 102 PHE A C 1
ATOM 800 O O . PHE A 1 102 ? 4.404 -11.044 10.623 1.00 68.06 102 PHE A O 1
ATOM 807 N N . ARG A 1 103 ? 5.885 -9.480 11.313 1.00 57.56 103 ARG A N 1
ATOM 808 C CA . ARG A 1 103 ? 6.672 -10.360 12.178 1.00 57.56 103 ARG A CA 1
ATOM 809 C C . ARG A 1 103 ? 6.262 -10.089 13.624 1.00 57.56 103 ARG A C 1
ATOM 811 O O . ARG A 1 103 ? 6.280 -8.934 14.041 1.00 57.56 103 ARG A O 1
ATOM 818 N N . LEU A 1 104 ? 5.828 -11.149 14.309 1.00 48.88 104 LEU A N 1
ATOM 819 C CA . LEU A 1 104 ? 5.550 -11.165 15.749 1.00 48.88 104 LEU A CA 1
ATOM 820 C C . LEU A 1 104 ? 6.838 -10.980 16.553 1.00 48.88 104 LEU A C 1
ATOM 822 O O . LEU A 1 104 ? 7.878 -11.514 16.100 1.00 48.88 104 LEU A O 1
#

Organism: NCBI:txid146866

Sequence (104 aa):
MSNIVKKKFKACMICSALRPITRSDSSDYNTEGCSNCKSVNSFTTHYKGLISISNSGGWVEKWQRLEKKGLYSILIDGVPDEDDLNEFEQNGGTYFDRSQSFRL

InterPro domains:
  IPR022800 Spt4/RpoE2 zinc fing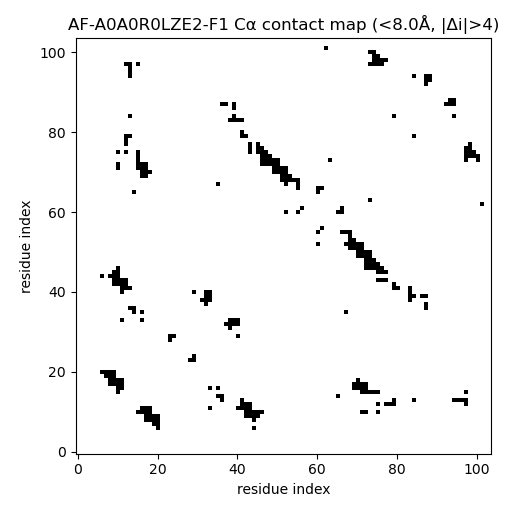er [PF06093] (10-74)
  IPR022800 Spt4/RpoE2 zinc finger [SM01389] (9-77)
  IPR029040 RNA polymerase subunit RPABC4/transcription elongation factor Spt4 [SSF63393] (4-76)
  IPR038510 Spt4 superfamily [G3DSA:3.30.40.210] (7-103)

Radius of gyration: 13.87 Å; Cα contacts (8 Å, |Δi|>4): 166; chains: 1; bounding box: 29×31×40 Å

pLDDT: mean 84.6, std 15.09, range [37.97, 95.81]